Protein AF-A0A2I0KL29-F1 (afdb_monomer_lite)

Sequence (161 aa):
MKEKRYSKDCAEDVVKSLDLPIEKIKKCVGDPGADTENEVLKAEQELQVGRGSRGDVTILPTLVINNVQYRGKLERTAVLKATCAGFKETTEPAVCLSGDLETNECQEKNGGCWGDDKSNVTACKIYLKQCPVMDGIQYQGDGFTYCEGTFFFCQKRLDVA

Structure (mmCIF, N/CA/C/O backbone):
data_AF-A0A2I0KL29-F1
#
_entry.id   AF-A0A2I0KL29-F1
#
loop_
_atom_site.group_PDB
_atom_site.id
_atom_site.type_symbol
_atom_site.label_atom_id
_atom_site.label_alt_id
_atom_site.label_comp_id
_atom_site.label_asym_id
_atom_site.label_entity_id
_atom_site.label_seq_id
_atom_site.pdbx_PDB_ins_code
_atom_site.Cartn_x
_atom_site.Cartn_y
_atom_site.Cartn_z
_atom_site.occupancy
_atom_site.B_iso_or_equiv
_atom_site.auth_seq_id
_atom_site.auth_comp_id
_atom_site.auth_asym_id
_atom_site.auth_atom_id
_atom_site.pdbx_PDB_model_num
ATOM 1 N N . MET A 1 1 ? -3.850 11.541 25.481 1.00 53.50 1 MET A N 1
ATOM 2 C CA . MET A 1 1 ? -5.331 11.584 25.450 1.00 53.50 1 MET A CA 1
ATOM 3 C C . MET A 1 1 ? -5.886 12.522 26.533 1.00 53.50 1 MET A C 1
ATOM 5 O O . MET A 1 1 ? -6.585 12.075 27.430 1.00 53.50 1 MET A O 1
ATOM 9 N N . LYS A 1 2 ? -5.571 13.826 26.498 1.00 60.19 2 LYS A N 1
ATOM 10 C CA . LYS A 1 2 ? -5.929 14.740 27.605 1.00 60.19 2 LYS A CA 1
ATOM 11 C C . LYS A 1 2 ? -7.411 15.139 27.639 1.00 60.19 2 LYS A C 1
ATOM 13 O O . LYS A 1 2 ? -7.916 15.465 28.701 1.00 60.19 2 LYS A O 1
ATOM 18 N N . GLU A 1 3 ? -8.110 15.042 26.511 1.00 76.88 3 GLU A N 1
ATOM 19 C CA . GLU A 1 3 ? -9.500 15.507 26.380 1.00 76.88 3 GLU A CA 1
ATOM 20 C C . GLU A 1 3 ? -10.527 14.378 26.172 1.00 76.88 3 GLU A C 1
ATOM 22 O O . GLU A 1 3 ? -11.670 14.653 25.838 1.00 76.88 3 GLU A O 1
ATOM 27 N N . LYS A 1 4 ? -10.134 13.100 26.314 1.00 72.75 4 LYS A N 1
ATOM 28 C CA . LYS A 1 4 ? -11.010 11.917 26.113 1.00 72.75 4 LYS A CA 1
ATOM 29 C C . LYS A 1 4 ? -11.839 11.906 24.808 1.00 72.75 4 LYS A C 1
ATOM 31 O O . LYS A 1 4 ? -12.829 11.193 24.716 1.00 72.75 4 LYS A O 1
ATOM 36 N N . ARG A 1 5 ? -11.403 12.631 23.772 1.00 76.19 5 ARG A N 1
ATOM 37 C CA . ARG A 1 5 ? -12.105 12.731 22.476 1.00 76.19 5 ARG A CA 1
ATOM 38 C C . ARG A 1 5 ? -12.204 11.411 21.698 1.00 76.19 5 ARG A C 1
ATOM 40 O O . ARG A 1 5 ? -12.990 11.316 20.765 1.00 76.19 5 ARG A O 1
ATOM 47 N N . TYR A 1 6 ? -11.410 10.408 22.065 1.00 82.94 6 TYR A N 1
ATOM 48 C CA . TYR A 1 6 ? -11.426 9.078 21.457 1.00 82.94 6 TYR A CA 1
ATOM 49 C C . TYR A 1 6 ? -12.239 8.130 22.343 1.00 82.94 6 TYR A C 1
ATOM 51 O O . TYR A 1 6 ? -11.681 7.370 23.133 1.00 82.94 6 TYR A O 1
ATOM 59 N N . SER A 1 7 ? -13.564 8.261 22.273 1.00 88.62 7 SER A N 1
ATOM 60 C CA . SER A 1 7 ? -14.530 7.430 22.997 1.00 88.62 7 SER A CA 1
ATOM 61 C C . SER A 1 7 ? -15.180 6.396 22.075 1.00 88.62 7 SER A C 1
ATOM 63 O O . SER A 1 7 ? -15.054 6.468 20.851 1.00 88.62 7 SER A O 1
ATOM 65 N N . LYS A 1 8 ? -15.919 5.451 22.668 1.00 88.31 8 LYS A N 1
ATOM 66 C CA . LYS A 1 8 ? -16.784 4.533 21.918 1.00 88.31 8 LYS A CA 1
ATOM 67 C C . LYS A 1 8 ? -17.780 5.310 21.057 1.00 88.31 8 LYS A C 1
ATOM 69 O O . LYS A 1 8 ? -17.854 5.054 19.865 1.00 88.31 8 LYS A O 1
ATOM 74 N N . ASP A 1 9 ? -18.444 6.311 21.631 1.00 90.19 9 ASP A N 1
ATOM 75 C CA . ASP A 1 9 ? -19.423 7.144 20.922 1.00 90.19 9 ASP A CA 1
ATOM 76 C C . ASP A 1 9 ? -18.806 7.841 19.702 1.00 90.19 9 ASP A C 1
ATOM 78 O O . ASP A 1 9 ? -19.387 7.819 18.624 1.00 90.19 9 ASP A O 1
ATOM 82 N N . CYS A 1 10 ? -17.575 8.351 19.831 1.00 91.50 10 CYS A N 1
ATOM 83 C CA . CYS A 1 10 ? -16.832 8.943 18.716 1.00 91.50 10 CYS A CA 1
ATOM 84 C C . CYS A 1 10 ? -16.625 7.940 17.567 1.00 91.50 10 CYS A C 1
ATOM 86 O O . CYS A 1 10 ? -16.845 8.273 16.403 1.00 91.50 10 CYS A O 1
ATOM 88 N N . ALA A 1 11 ? -16.260 6.692 17.878 1.00 91.50 11 ALA A N 1
ATOM 89 C CA . ALA A 1 11 ? -16.133 5.643 16.867 1.00 91.50 11 ALA A CA 1
ATOM 90 C C . ALA A 1 11 ? -17.491 5.278 16.237 1.00 91.50 11 ALA A C 1
ATOM 92 O O . ALA A 1 11 ? -17.577 5.086 15.024 1.00 91.50 11 ALA A O 1
ATOM 93 N N . GLU A 1 12 ? -18.555 5.208 17.041 1.00 92.12 12 GLU A N 1
ATOM 94 C CA . GLU A 1 12 ? -19.912 4.924 16.565 1.00 92.12 12 GLU A CA 1
ATOM 95 C C . GLU A 1 12 ? -20.442 6.018 15.627 1.00 92.12 12 GLU A C 1
ATOM 97 O O . GLU A 1 12 ? -21.063 5.705 14.611 1.00 92.12 12 GLU A O 1
ATOM 102 N N . ASP A 1 13 ? -20.168 7.286 15.928 1.00 93.12 13 ASP A N 1
ATOM 103 C CA . ASP A 1 13 ? -20.579 8.422 15.103 1.00 93.12 13 ASP A CA 1
ATOM 104 C C . ASP A 1 13 ? -19.840 8.450 13.761 1.00 93.12 13 ASP A C 1
ATOM 106 O O . ASP A 1 13 ? -20.464 8.671 12.722 1.00 93.12 13 ASP A O 1
ATOM 110 N N . VAL A 1 14 ? -18.539 8.132 13.749 1.00 93.94 14 VAL A N 1
ATOM 111 C CA . VAL A 1 14 ? -17.771 7.975 12.501 1.00 93.94 14 VAL A CA 1
ATOM 112 C C . VAL A 1 14 ? -18.366 6.860 11.639 1.00 93.94 14 VAL A C 1
ATOM 114 O O . VAL A 1 14 ? -18.610 7.069 10.453 1.00 93.94 14 VAL A O 1
ATOM 117 N N . VAL A 1 15 ? -18.668 5.699 12.225 1.00 95.12 15 VAL A N 1
ATOM 118 C CA . VAL A 1 15 ? -19.290 4.569 11.512 1.00 95.12 15 VAL A CA 1
ATOM 119 C C . VAL A 1 15 ? -20.637 4.959 10.899 1.00 95.12 15 VAL A C 1
ATOM 121 O O . VAL A 1 15 ? -20.889 4.645 9.735 1.00 95.12 15 VAL A O 1
ATOM 124 N N . LYS A 1 16 ? -21.486 5.669 11.653 1.00 94.44 16 LYS A N 1
ATOM 125 C CA . LYS A 1 16 ? -22.780 6.160 11.157 1.00 94.44 16 LYS A CA 1
ATOM 126 C C . LYS A 1 16 ? -22.614 7.179 10.033 1.00 94.44 16 LYS A C 1
ATOM 128 O O . LYS A 1 16 ? -23.362 7.118 9.070 1.00 94.44 16 LYS A O 1
ATOM 133 N N . SER A 1 17 ? -21.630 8.078 10.126 1.00 96.75 17 SER A N 1
ATOM 134 C CA . SER A 1 17 ? -21.359 9.079 9.080 1.00 96.75 17 SER A CA 1
ATOM 135 C C . SER A 1 17 ? -20.910 8.471 7.746 1.00 96.75 17 SER A C 1
ATOM 137 O O . SER A 1 17 ? -21.018 9.119 6.710 1.00 96.75 17 SER A O 1
ATOM 139 N N . LEU A 1 18 ? -20.414 7.230 7.779 1.00 96.44 18 LEU A N 1
ATOM 140 C CA . LEU A 1 18 ? -20.035 6.440 6.608 1.00 96.44 18 LEU A CA 1
ATOM 141 C C . LEU A 1 18 ? -21.168 5.511 6.129 1.00 96.44 18 LEU A C 1
ATOM 143 O O . LEU A 1 18 ? -20.922 4.656 5.281 1.00 96.44 18 LEU A O 1
ATOM 147 N N . ASP A 1 19 ? -22.374 5.628 6.700 1.00 96.25 19 ASP A N 1
ATOM 148 C CA . ASP A 1 19 ? -23.542 4.778 6.424 1.00 96.25 19 ASP A CA 1
ATOM 149 C C . ASP A 1 19 ? -23.270 3.269 6.600 1.00 96.25 19 ASP A C 1
ATOM 151 O O . ASP A 1 19 ? -23.879 2.407 5.959 1.00 96.25 19 ASP A O 1
ATOM 155 N N . LEU A 1 20 ? -22.343 2.920 7.499 1.00 95.88 20 LEU A N 1
ATOM 156 C CA . LEU A 1 20 ? -21.984 1.533 7.771 1.00 95.88 20 LEU A CA 1
ATOM 157 C C . LEU A 1 20 ? -22.893 0.919 8.854 1.00 95.88 20 LEU A C 1
ATOM 159 O O . LEU A 1 20 ? -23.238 1.573 9.843 1.00 95.88 20 LEU A O 1
ATOM 163 N N . PRO A 1 21 ? -23.266 -0.371 8.728 1.00 95.69 21 PRO A N 1
ATOM 164 C CA . PRO A 1 21 ? -24.177 -1.031 9.658 1.00 95.69 21 PRO A CA 1
ATOM 165 C C . PRO A 1 21 ? -23.499 -1.293 11.008 1.00 95.69 21 PRO A C 1
ATOM 167 O O . PRO A 1 21 ? -22.857 -2.326 11.216 1.00 95.69 21 PRO A O 1
ATOM 170 N N . ILE A 1 22 ? -23.690 -0.367 11.946 1.00 94.62 22 ILE A N 1
ATOM 171 C CA . ILE A 1 22 ? -23.030 -0.367 13.256 1.00 94.62 22 ILE A CA 1
ATOM 172 C C . ILE A 1 22 ? -23.222 -1.664 14.050 1.00 94.62 22 ILE A C 1
ATOM 174 O O . ILE A 1 22 ? -22.278 -2.152 14.666 1.00 94.62 22 ILE A O 1
ATOM 178 N N . GLU A 1 23 ? -24.401 -2.277 13.973 1.00 94.31 23 GLU A N 1
ATOM 179 C CA . GLU A 1 23 ? -24.693 -3.535 14.668 1.00 94.31 23 GLU A CA 1
ATOM 180 C C . GLU A 1 23 ? -23.835 -4.700 14.152 1.00 94.31 23 GLU A C 1
ATOM 182 O O . GLU A 1 23 ? -23.380 -5.539 14.930 1.00 94.31 23 GLU A O 1
ATOM 187 N N . LYS A 1 24 ? -23.530 -4.730 12.845 1.00 94.56 24 LYS A N 1
ATOM 188 C CA . LYS A 1 24 ? -22.625 -5.742 12.275 1.00 94.56 24 LYS A CA 1
ATOM 189 C C . LYS A 1 24 ? -21.187 -5.520 12.734 1.00 94.56 24 LYS A C 1
ATOM 191 O O . LYS A 1 24 ? -20.493 -6.491 13.020 1.00 94.56 24 LYS A O 1
ATOM 196 N N . ILE A 1 25 ? -20.757 -4.262 12.840 1.00 93.00 25 ILE A N 1
ATOM 197 C CA . ILE A 1 25 ? -19.412 -3.915 13.317 1.00 93.00 25 ILE A CA 1
ATOM 198 C C . ILE A 1 25 ? -19.263 -4.259 14.798 1.00 93.00 25 ILE A C 1
ATOM 200 O O . ILE A 1 25 ? -18.295 -4.915 15.162 1.00 93.00 25 ILE A O 1
ATOM 204 N N . LYS A 1 26 ? -20.240 -3.911 15.644 1.00 91.31 26 LYS A N 1
ATOM 205 C CA . LYS A 1 26 ? -20.252 -4.290 17.068 1.00 91.31 26 LYS A CA 1
ATOM 206 C C . LYS A 1 26 ? -20.147 -5.802 17.246 1.00 91.31 26 LYS A C 1
ATOM 208 O O . LYS A 1 26 ? -19.337 -6.267 18.039 1.00 91.31 26 LYS A O 1
ATOM 213 N N . LYS A 1 27 ? -20.910 -6.569 16.461 1.00 91.31 27 LYS A N 1
ATOM 214 C CA . LYS A 1 27 ? -20.832 -8.034 16.467 1.00 91.31 27 LYS A CA 1
ATOM 215 C C . LYS A 1 27 ? -19.454 -8.552 16.031 1.00 91.31 27 LYS A C 1
ATOM 217 O O . LYS A 1 27 ? -18.978 -9.520 16.605 1.00 91.31 27 LYS A O 1
ATOM 222 N N . CYS A 1 28 ? -18.834 -7.923 15.033 1.00 90.06 28 CYS A N 1
ATOM 223 C CA . CYS A 1 28 ? -17.506 -8.284 14.532 1.00 90.06 28 CYS A CA 1
ATOM 224 C C . CYS A 1 28 ? -16.385 -7.981 15.541 1.00 90.06 28 CYS A C 1
ATOM 226 O O . CYS A 1 28 ? -15.472 -8.783 15.711 1.00 90.06 28 CYS A O 1
ATOM 228 N N . VAL A 1 29 ? -16.450 -6.823 16.204 1.00 90.62 29 VAL A N 1
ATOM 229 C CA . VAL A 1 29 ? -15.495 -6.426 17.250 1.00 90.62 29 VAL A CA 1
ATOM 230 C C . VAL A 1 29 ? -15.657 -7.310 18.490 1.00 90.62 29 VAL A C 1
ATOM 232 O O . VAL A 1 29 ? -14.666 -7.673 19.116 1.00 90.62 29 VAL A O 1
ATOM 235 N N . GLY A 1 30 ? -16.892 -7.702 18.814 1.00 90.25 30 GLY A N 1
ATOM 236 C CA . GLY A 1 30 ? -17.195 -8.495 20.000 1.00 90.25 30 GLY A CA 1
ATOM 237 C C . GLY A 1 30 ? -17.079 -7.670 21.281 1.00 90.25 30 GLY A C 1
ATOM 238 O O . GLY A 1 30 ? -17.302 -6.457 21.271 1.00 90.25 30 GLY A O 1
ATOM 239 N N . ASP A 1 31 ? -16.761 -8.335 22.390 1.00 90.69 31 ASP A N 1
ATOM 240 C CA . ASP A 1 31 ? -16.494 -7.686 23.674 1.00 90.69 31 ASP A CA 1
ATOM 241 C C . ASP A 1 31 ? -15.003 -7.311 23.786 1.00 90.6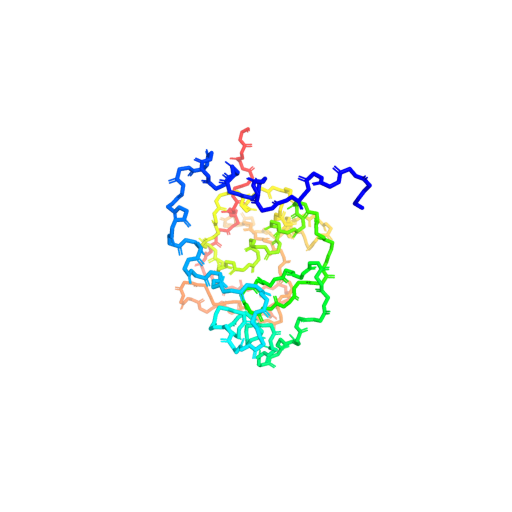9 31 ASP A C 1
ATOM 243 O O . ASP A 1 31 ? -14.166 -8.207 23.899 1.00 90.69 31 ASP A O 1
ATOM 247 N N . PRO A 1 32 ? -14.638 -6.013 23.795 1.00 88.25 32 PRO A N 1
ATOM 248 C CA . PRO A 1 32 ? -13.245 -5.585 23.921 1.00 88.25 32 PRO A CA 1
ATOM 249 C C . PRO A 1 32 ? -12.614 -5.894 25.286 1.00 88.25 32 PRO A C 1
ATOM 251 O O . PRO A 1 32 ? -11.400 -5.770 25.427 1.00 88.25 32 PRO A O 1
ATOM 254 N N . GLY A 1 33 ? -13.425 -6.203 26.305 1.00 90.19 33 GLY A N 1
ATOM 255 C CA . GLY A 1 33 ? -12.959 -6.559 27.645 1.00 90.19 33 GLY A CA 1
ATOM 256 C C . GLY A 1 33 ? -12.807 -8.062 27.873 1.00 90.19 33 GLY A C 1
ATOM 257 O O . GLY A 1 33 ? -12.334 -8.456 28.939 1.00 90.19 33 GLY A O 1
ATOM 258 N N . ALA A 1 3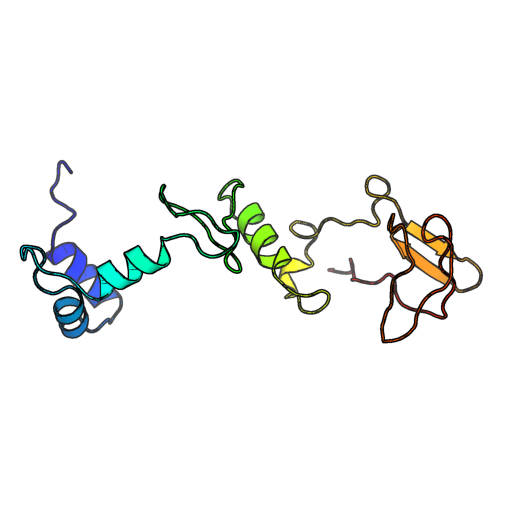4 ? -13.212 -8.896 26.913 1.00 92.06 34 ALA A N 1
ATOM 259 C CA . ALA A 1 34 ? -13.138 -10.343 27.042 1.00 92.06 34 ALA A CA 1
ATOM 260 C C . ALA A 1 34 ? -11.718 -10.859 26.761 1.00 92.06 34 ALA A C 1
ATOM 262 O O . ALA A 1 34 ? -11.108 -10.519 25.749 1.00 92.06 34 ALA A O 1
ATOM 263 N N . ASP A 1 35 ? -11.217 -11.736 27.633 1.00 92.00 35 ASP A N 1
ATOM 264 C CA . ASP A 1 35 ? -9.958 -12.467 27.442 1.00 92.00 35 ASP A CA 1
ATOM 265 C C . ASP A 1 35 ? -10.212 -13.761 26.652 1.00 92.00 35 ASP A C 1
ATOM 267 O O . ASP A 1 35 ? -10.162 -14.876 27.171 1.00 92.00 35 ASP A O 1
ATOM 271 N N . THR A 1 36 ? -10.620 -13.599 25.396 1.00 91.94 36 THR A N 1
ATOM 272 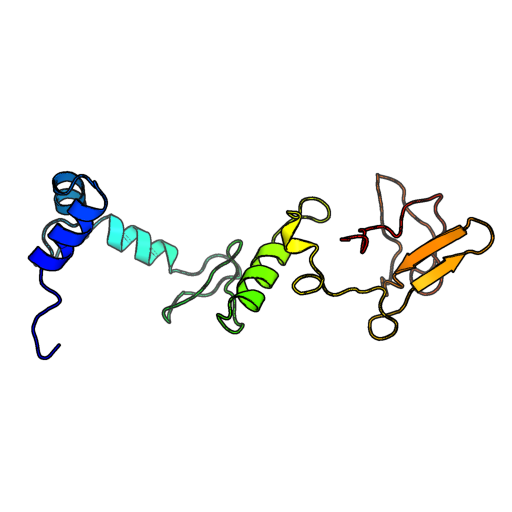C CA . THR A 1 36 ? -10.970 -14.705 24.494 1.00 91.94 36 THR A CA 1
ATOM 273 C C . THR A 1 36 ? -10.417 -14.452 23.099 1.00 91.94 36 THR A C 1
ATOM 275 O O . THR A 1 36 ? -10.279 -13.299 22.691 1.00 91.94 36 THR A O 1
ATOM 278 N N . GLU A 1 37 ? -10.148 -15.512 22.331 1.00 89.94 37 GLU A N 1
ATOM 279 C CA . GLU A 1 37 ? -9.730 -15.359 20.934 1.00 89.94 37 GLU A CA 1
ATOM 280 C C . GLU A 1 37 ? -10.803 -14.628 20.110 1.00 89.94 37 GLU A C 1
ATOM 282 O O . GLU A 1 37 ? -11.970 -15.018 20.087 1.00 89.94 37 GLU A O 1
ATOM 287 N N . ASN A 1 38 ? -10.385 -13.586 19.390 1.00 91.75 38 ASN A N 1
ATOM 288 C CA . ASN A 1 38 ? -11.191 -12.929 18.368 1.00 91.75 38 ASN A CA 1
ATOM 289 C C . ASN A 1 38 ? -10.688 -13.376 16.988 1.00 91.75 38 ASN A C 1
ATOM 291 O O . ASN A 1 38 ? -9.512 -13.196 16.667 1.00 91.75 38 ASN A O 1
ATOM 295 N N . GLU A 1 39 ? -11.577 -13.943 16.169 1.00 91.81 39 GLU A N 1
ATOM 296 C CA . GLU A 1 39 ? -11.231 -14.506 14.855 1.00 91.81 39 GLU A CA 1
ATOM 297 C C . GLU A 1 39 ? -10.571 -13.481 13.919 1.00 91.81 39 GLU A C 1
ATOM 299 O O . GLU A 1 39 ? -9.637 -13.821 13.195 1.00 91.81 39 GLU A O 1
ATOM 304 N N . VAL A 1 40 ? -11.006 -12.216 13.960 1.00 91.94 40 VAL A N 1
ATOM 305 C CA . VAL A 1 40 ? -10.458 -11.144 13.115 1.00 91.94 40 VAL A CA 1
ATOM 306 C C . VAL A 1 40 ? -9.046 -10.777 13.554 1.00 91.94 40 VAL A C 1
ATOM 308 O O . VAL A 1 40 ? -8.152 -10.695 12.714 1.00 91.94 40 VAL A O 1
ATOM 311 N N . LEU A 1 41 ? -8.824 -10.609 14.861 1.00 91.19 41 LEU A N 1
ATOM 312 C CA . LEU A 1 41 ? -7.491 -10.309 15.395 1.00 91.19 41 LEU A CA 1
ATOM 313 C C . LEU A 1 41 ? -6.513 -11.458 15.137 1.00 91.19 41 LEU A C 1
ATOM 315 O O . LEU A 1 41 ? -5.365 -11.218 14.769 1.00 91.19 41 LEU A O 1
ATOM 319 N N . LYS A 1 42 ? -6.972 -12.705 15.278 1.00 92.94 42 LYS A N 1
ATOM 320 C CA . LYS A 1 42 ? -6.169 -13.896 14.987 1.00 92.94 42 LYS A CA 1
ATOM 321 C C . LYS A 1 42 ? -5.780 -13.961 13.511 1.00 92.94 42 LYS A C 1
ATOM 323 O O . LYS A 1 42 ? -4.604 -14.133 13.199 1.00 92.94 42 LYS A O 1
ATOM 328 N N . ALA A 1 43 ? -6.736 -13.736 12.608 1.00 94.00 43 ALA A N 1
ATOM 329 C CA . ALA A 1 43 ? -6.461 -13.670 11.176 1.00 94.00 43 ALA A CA 1
ATOM 330 C C . ALA A 1 43 ? -5.467 -12.546 10.829 1.00 94.00 43 ALA A C 1
ATOM 332 O O . ALA A 1 43 ? -4.574 -12.744 10.006 1.00 94.00 43 ALA A O 1
ATOM 333 N N . GLU A 1 44 ? -5.571 -11.377 11.469 1.00 92.00 44 GLU A N 1
ATOM 334 C CA . GLU A 1 44 ? -4.620 -10.278 11.272 1.00 92.00 44 GLU A CA 1
ATOM 335 C C . GLU A 1 44 ? -3.204 -10.653 11.735 1.00 92.00 44 GLU A C 1
ATOM 337 O O . GLU A 1 44 ? -2.241 -10.449 10.994 1.00 92.00 44 GLU A O 1
ATOM 342 N N . GLN A 1 45 ? -3.069 -11.258 12.918 1.00 92.31 45 GLN A N 1
ATOM 343 C CA . GLN A 1 45 ? -1.783 -11.739 13.432 1.00 92.31 45 GLN A CA 1
ATOM 344 C C . GLN A 1 45 ? -1.153 -12.776 12.493 1.00 92.31 45 GLN A C 1
ATOM 346 O O . GLN A 1 45 ? 0.025 -12.667 12.154 1.00 92.31 45 GLN A O 1
ATOM 351 N N . GLU A 1 46 ? -1.933 -13.736 11.995 1.00 93.44 46 GLU A N 1
ATOM 352 C CA . GLU A 1 46 ? -1.463 -14.742 11.035 1.00 93.44 46 GLU A CA 1
ATOM 353 C C . GLU A 1 46 ? -1.011 -14.139 9.694 1.00 93.44 46 GLU A C 1
ATOM 355 O O . GLU A 1 46 ? -0.110 -14.673 9.039 1.00 93.44 46 GLU A O 1
ATOM 360 N N . LEU A 1 47 ? -1.618 -13.027 9.266 1.00 91.50 47 LEU A N 1
ATOM 361 C CA . LEU A 1 47 ? -1.212 -12.290 8.065 1.00 91.50 47 LEU A CA 1
ATOM 362 C C . LEU A 1 47 ? 0.059 -11.456 8.282 1.00 91.50 47 LEU A C 1
ATOM 364 O O . LEU A 1 47 ? 0.781 -11.181 7.313 1.00 91.50 47 LEU A O 1
ATOM 368 N N . GLN A 1 48 ? 0.356 -11.073 9.525 1.00 92.56 48 GLN A N 1
ATOM 369 C CA . GLN A 1 48 ? 1.595 -10.387 9.897 1.00 92.56 48 GLN A CA 1
ATOM 370 C C . GLN A 1 48 ? 2.799 -11.340 9.958 1.00 92.56 48 GLN A C 1
ATOM 372 O O . GLN A 1 48 ? 3.923 -10.895 9.727 1.00 92.56 48 GLN A O 1
ATOM 377 N N . VAL A 1 49 ? 2.586 -12.645 10.163 1.00 92.50 49 VAL A N 1
ATOM 378 C CA . VAL A 1 49 ? 3.653 -13.659 10.104 1.00 92.50 49 VAL A CA 1
ATOM 379 C C . VAL A 1 49 ? 4.186 -13.810 8.675 1.00 92.50 49 VAL A C 1
ATOM 381 O O . VAL A 1 49 ? 3.441 -14.028 7.715 1.00 92.50 49 VAL A O 1
ATOM 384 N N . GLY A 1 50 ? 5.499 -13.695 8.519 1.00 87.94 50 GLY A N 1
ATOM 385 C CA . GLY A 1 50 ? 6.242 -13.827 7.276 1.00 87.94 50 GLY A CA 1
ATOM 386 C C . GLY A 1 50 ? 5.994 -15.165 6.579 1.00 87.94 50 GLY A C 1
ATOM 387 O O . GLY A 1 50 ? 5.808 -16.205 7.206 1.00 87.94 50 GLY A O 1
ATOM 388 N N . ARG A 1 51 ? 5.965 -15.145 5.244 1.00 86.06 51 ARG A N 1
ATOM 389 C CA . ARG A 1 51 ? 5.771 -16.340 4.408 1.00 86.06 51 ARG A CA 1
ATOM 390 C C . ARG A 1 51 ? 6.777 -16.316 3.263 1.00 86.06 51 ARG A C 1
ATOM 392 O O . ARG A 1 51 ? 6.872 -15.315 2.549 1.00 86.06 51 ARG A O 1
ATOM 399 N N . GLY A 1 52 ? 7.497 -17.419 3.061 1.00 86.44 52 GLY A N 1
ATOM 400 C CA . GLY A 1 52 ? 8.522 -17.529 2.020 1.00 86.44 52 GLY A CA 1
ATOM 401 C C . GLY A 1 52 ? 9.709 -16.599 2.284 1.00 86.44 52 GLY A C 1
ATOM 402 O O . GLY A 1 52 ? 10.332 -16.674 3.336 1.00 86.44 52 GLY A O 1
ATOM 403 N N . SER A 1 53 ? 10.021 -15.717 1.333 1.00 84.56 53 SER A N 1
ATOM 404 C CA . SER A 1 53 ? 11.097 -14.720 1.457 1.00 84.56 53 SER A CA 1
ATOM 405 C C . SER A 1 53 ? 10.698 -13.464 2.246 1.00 84.56 53 SER A C 1
ATOM 407 O O . SER A 1 53 ? 11.550 -12.619 2.527 1.00 84.56 53 SER A O 1
ATOM 409 N N . ARG A 1 54 ? 9.415 -13.317 2.603 1.00 90.50 54 ARG A N 1
ATOM 410 C CA . ARG A 1 54 ? 8.903 -12.190 3.390 1.00 90.50 54 ARG A CA 1
ATOM 411 C C . ARG A 1 54 ? 9.130 -12.438 4.879 1.00 90.50 54 ARG A C 1
ATOM 413 O O . ARG A 1 54 ? 8.662 -13.450 5.391 1.00 90.50 54 ARG A O 1
ATOM 420 N N . GLY A 1 55 ? 9.771 -11.491 5.562 1.00 89.56 55 GLY A N 1
ATOM 421 C CA . GLY A 1 55 ? 9.876 -11.492 7.024 1.00 89.56 55 GLY A CA 1
ATOM 422 C C . GLY A 1 55 ? 8.572 -11.098 7.723 1.00 89.56 55 GLY A C 1
ATOM 423 O O . GLY A 1 55 ? 7.618 -10.654 7.081 1.00 89.56 55 GLY A O 1
ATOM 424 N N . ASP A 1 56 ? 8.552 -11.252 9.042 1.00 92.25 56 ASP A N 1
ATOM 425 C CA . ASP A 1 56 ? 7.418 -10.867 9.883 1.00 92.25 56 ASP A CA 1
ATOM 426 C C . ASP A 1 56 ? 7.212 -9.346 9.895 1.00 92.25 56 ASP A C 1
ATOM 428 O O . ASP A 1 56 ? 8.164 -8.556 9.859 1.00 92.25 56 ASP A O 1
ATOM 432 N N . VAL A 1 57 ? 5.953 -8.924 9.996 1.00 92.81 57 VAL A N 1
ATOM 433 C CA . VAL A 1 57 ? 5.594 -7.530 10.251 1.00 92.81 57 VAL A CA 1
ATOM 434 C C . VAL A 1 57 ? 5.718 -7.269 11.748 1.00 92.81 57 VAL A C 1
ATOM 436 O O . VAL A 1 57 ? 4.850 -7.633 12.529 1.00 92.81 57 VAL A O 1
ATOM 439 N N . THR A 1 58 ? 6.813 -6.628 12.150 1.00 90.00 58 THR A N 1
ATOM 440 C CA . THR A 1 58 ? 7.096 -6.316 13.563 1.00 90.00 58 THR A CA 1
ATOM 441 C C . THR A 1 58 ? 6.929 -4.838 13.907 1.00 90.00 58 THR A C 1
ATOM 443 O O . THR A 1 58 ? 6.854 -4.481 15.080 1.00 90.00 58 THR A O 1
ATOM 446 N N . ILE A 1 59 ? 6.873 -3.963 12.897 1.00 88.19 59 ILE A N 1
ATOM 447 C CA . ILE A 1 59 ? 6.778 -2.508 13.061 1.00 88.19 59 ILE A CA 1
ATOM 448 C C . ILE A 1 59 ? 5.664 -1.979 12.162 1.00 88.19 59 ILE A C 1
ATOM 450 O O . ILE A 1 59 ? 5.607 -2.299 10.974 1.00 88.19 59 ILE A O 1
ATOM 454 N N . LEU A 1 60 ? 4.791 -1.139 12.715 1.00 91.19 60 LEU A N 1
ATOM 455 C CA . LEU A 1 60 ? 3.731 -0.463 11.971 1.00 91.19 60 LEU A CA 1
ATOM 456 C C . LEU A 1 60 ? 4.052 1.036 11.821 1.00 91.19 60 LEU A C 1
ATOM 458 O O . LEU A 1 60 ? 4.560 1.637 12.769 1.00 91.19 60 LEU A O 1
ATOM 462 N N . PRO A 1 61 ? 3.741 1.659 10.668 1.00 92.06 61 PRO A N 1
ATOM 463 C CA . PRO A 1 61 ? 3.149 1.055 9.471 1.00 92.06 61 PRO A CA 1
ATOM 464 C C . PRO A 1 61 ? 4.184 0.287 8.626 1.00 92.06 61 PRO A C 1
ATOM 466 O O . PRO A 1 61 ? 5.276 0.786 8.367 1.00 92.06 61 PRO A O 1
ATOM 469 N N . THR A 1 62 ? 3.816 -0.902 8.140 1.00 91.88 62 THR A N 1
ATOM 470 C CA . THR A 1 62 ? 4.583 -1.652 7.129 1.00 91.88 62 THR A CA 1
ATOM 471 C C . THR A 1 62 ? 3.755 -1.773 5.855 1.00 91.88 62 THR A C 1
ATOM 473 O O . THR A 1 62 ? 2.597 -2.181 5.904 1.00 91.88 62 THR A O 1
ATOM 476 N N . LEU A 1 63 ? 4.359 -1.454 4.708 1.00 92.88 63 LEU A N 1
ATOM 477 C CA . LEU A 1 63 ? 3.755 -1.652 3.392 1.00 92.88 63 LEU A CA 1
ATOM 478 C C . LEU A 1 63 ? 4.241 -2.973 2.784 1.00 92.88 63 LEU A C 1
ATOM 480 O O . LEU A 1 63 ? 5.442 -3.241 2.733 1.00 92.88 63 LEU A O 1
ATOM 484 N N . VAL A 1 64 ? 3.304 -3.780 2.293 1.00 92.12 64 VAL A N 1
ATOM 485 C CA . VAL A 1 64 ? 3.582 -5.041 1.598 1.00 92.12 64 VAL A CA 1
ATOM 486 C C . VAL A 1 64 ? 2.952 -4.979 0.211 1.00 92.12 64 VAL A C 1
ATOM 488 O O . VAL A 1 64 ? 1.758 -4.719 0.092 1.00 92.12 64 VAL A O 1
ATOM 491 N N . ILE A 1 65 ? 3.747 -5.227 -0.829 1.00 92.00 65 ILE A N 1
ATOM 492 C CA . ILE A 1 65 ? 3.314 -5.251 -2.234 1.00 92.00 65 ILE A CA 1
ATOM 493 C C . ILE A 1 65 ? 3.664 -6.630 -2.789 1.00 92.00 65 ILE A C 1
ATOM 495 O O . ILE A 1 65 ? 4.810 -7.054 -2.675 1.00 92.00 65 ILE A O 1
ATOM 499 N N . ASN A 1 66 ? 2.691 -7.352 -3.355 1.00 89.75 66 ASN A N 1
ATOM 500 C CA . ASN A 1 66 ? 2.890 -8.698 -3.920 1.00 89.75 66 ASN A CA 1
ATOM 501 C C . ASN A 1 66 ? 3.634 -9.667 -2.973 1.00 89.75 66 ASN A C 1
ATOM 503 O O . ASN A 1 66 ? 4.537 -10.391 -3.381 1.00 89.75 66 ASN A O 1
ATOM 507 N N . ASN A 1 67 ? 3.263 -9.665 -1.686 1.00 88.19 67 ASN A N 1
ATOM 508 C CA . ASN A 1 67 ? 3.904 -10.450 -0.621 1.00 88.19 67 ASN A CA 1
ATOM 509 C C . ASN A 1 67 ? 5.394 -10.117 -0.376 1.00 88.19 67 ASN A C 1
ATOM 511 O O . ASN A 1 67 ? 6.095 -10.878 0.281 1.00 88.19 67 ASN A O 1
ATOM 515 N N . VAL A 1 68 ? 5.882 -8.965 -0.839 1.00 88.38 68 VAL A N 1
ATOM 516 C CA . VAL A 1 68 ? 7.223 -8.448 -0.541 1.00 88.38 68 VAL A CA 1
ATOM 517 C C . VAL A 1 68 ? 7.103 -7.218 0.349 1.00 88.38 68 VAL A C 1
ATOM 519 O O . VAL A 1 68 ? 6.293 -6.324 0.108 1.00 88.38 68 VAL A O 1
ATOM 522 N N . GLN A 1 69 ? 7.909 -7.175 1.407 1.00 90.00 69 GLN A N 1
ATOM 523 C CA . GLN A 1 69 ? 7.945 -6.033 2.314 1.00 90.00 69 GLN A CA 1
ATOM 524 C C . GLN A 1 69 ? 8.696 -4.866 1.665 1.00 90.00 69 GLN A C 1
ATOM 526 O O . GLN A 1 69 ? 9.870 -4.991 1.309 1.00 90.00 69 GLN A O 1
ATOM 531 N N . TYR A 1 70 ? 8.036 -3.716 1.547 1.00 91.81 70 TYR A N 1
ATOM 532 C CA . TYR A 1 70 ? 8.653 -2.493 1.051 1.00 91.81 70 TYR A CA 1
ATOM 533 C C . TYR A 1 70 ? 9.516 -1.850 2.146 1.00 91.81 70 TYR A C 1
ATOM 535 O O . TYR A 1 70 ? 9.061 -1.651 3.271 1.00 91.81 70 TYR A O 1
ATOM 543 N N . ARG A 1 71 ? 10.772 -1.524 1.816 1.00 87.44 71 ARG A N 1
ATOM 544 C CA . ARG A 1 71 ? 11.767 -0.954 2.751 1.00 87.44 71 ARG A CA 1
ATOM 545 C C . ARG A 1 71 ? 12.175 0.489 2.432 1.00 87.44 71 ARG A C 1
ATOM 547 O O . ARG A 1 71 ? 13.134 0.995 3.008 1.00 87.44 71 ARG A O 1
ATOM 554 N N . GLY A 1 72 ? 11.488 1.143 1.499 1.00 88.88 72 GLY A N 1
ATOM 555 C CA . GLY A 1 72 ? 11.753 2.537 1.145 1.00 88.88 72 GLY A CA 1
ATOM 556 C C . GLY A 1 72 ? 10.951 3.531 1.987 1.00 88.88 72 GLY A C 1
ATOM 557 O O . GLY A 1 72 ? 10.184 3.165 2.878 1.00 88.88 72 GLY A O 1
ATOM 558 N N . LYS A 1 73 ? 11.093 4.820 1.667 1.00 91.31 73 LYS A N 1
ATOM 559 C CA . LYS A 1 73 ? 10.271 5.875 2.273 1.00 91.31 73 LYS A CA 1
ATOM 560 C C . LYS A 1 73 ? 8.810 5.724 1.850 1.00 91.31 73 LYS A C 1
ATOM 562 O O . LYS A 1 73 ? 8.532 5.486 0.673 1.00 91.31 73 LYS A O 1
ATOM 567 N N . LEU A 1 74 ? 7.886 5.927 2.788 1.00 93.44 74 LEU A N 1
ATOM 568 C CA . LEU A 1 74 ? 6.437 5.935 2.545 1.00 93.44 74 LEU A CA 1
ATOM 569 C C . LEU A 1 74 ? 5.962 7.288 1.974 1.00 93.44 74 LEU A C 1
ATOM 571 O O . LEU A 1 74 ? 4.995 7.878 2.444 1.00 93.44 74 LEU A O 1
ATOM 575 N N . GLU A 1 75 ? 6.679 7.801 0.973 1.00 94.12 75 GLU A N 1
ATOM 576 C CA . GLU A 1 75 ? 6.300 9.000 0.218 1.00 94.12 75 GLU A CA 1
ATOM 577 C C . GLU A 1 75 ? 5.394 8.612 -0.958 1.00 94.12 75 GLU A C 1
ATOM 579 O O . GLU A 1 75 ? 5.570 7.549 -1.556 1.00 94.12 75 GLU A O 1
ATOM 584 N N . ARG A 1 76 ? 4.447 9.485 -1.328 1.00 92.12 76 ARG A N 1
ATOM 585 C CA . ARG A 1 76 ? 3.432 9.209 -2.363 1.00 92.12 76 ARG A CA 1
ATOM 586 C C . ARG A 1 76 ? 4.039 8.668 -3.663 1.00 92.12 76 ARG A C 1
ATOM 588 O O . ARG A 1 76 ? 3.598 7.630 -4.146 1.00 92.12 76 ARG A O 1
ATOM 595 N N . THR A 1 77 ? 5.047 9.347 -4.209 1.00 91.44 77 THR A N 1
ATOM 596 C CA . THR A 1 77 ? 5.699 8.946 -5.468 1.00 91.44 77 THR A CA 1
ATOM 597 C C . THR A 1 77 ? 6.453 7.628 -5.320 1.00 91.44 77 THR A C 1
ATOM 599 O O . THR A 1 77 ? 6.368 6.773 -6.193 1.00 91.44 77 THR A O 1
ATOM 602 N N . ALA A 1 78 ? 7.138 7.417 -4.193 1.00 91.81 78 ALA A N 1
ATOM 603 C CA . ALA A 1 7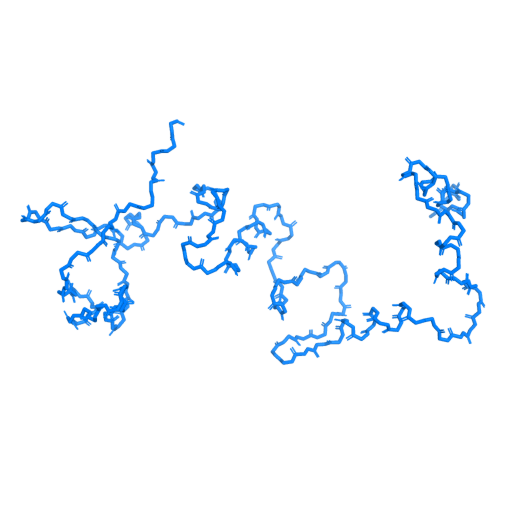8 ? 7.922 6.208 -3.952 1.00 91.81 78 ALA A CA 1
ATOM 604 C C . ALA A 1 78 ? 7.031 4.960 -3.805 1.00 91.81 78 ALA A C 1
ATOM 606 O O . ALA A 1 78 ? 7.312 3.919 -4.397 1.00 91.81 78 ALA A O 1
ATOM 607 N N . VAL A 1 79 ? 5.912 5.086 -3.085 1.00 93.81 79 VAL A N 1
ATOM 608 C CA . VAL A 1 79 ? 4.900 4.027 -2.952 1.00 93.81 79 VAL A CA 1
ATOM 609 C C . VAL A 1 79 ? 4.245 3.718 -4.297 1.00 93.81 79 VAL A C 1
ATOM 611 O O . VAL A 1 79 ? 4.073 2.549 -4.646 1.00 93.81 79 VAL A O 1
ATOM 614 N N . LEU A 1 80 ? 3.906 4.749 -5.076 1.00 93.38 80 LEU A N 1
ATOM 615 C CA . LEU A 1 80 ? 3.295 4.560 -6.387 1.00 93.38 80 LEU A CA 1
ATOM 616 C C . LEU A 1 80 ? 4.271 3.899 -7.369 1.00 93.38 80 LEU A C 1
ATOM 618 O O . LEU A 1 80 ? 3.885 2.952 -8.045 1.00 93.38 80 LEU A O 1
ATOM 622 N N . LYS A 1 81 ? 5.549 4.298 -7.363 1.00 91.12 81 LYS A N 1
ATOM 623 C CA . LYS A 1 81 ? 6.608 3.654 -8.153 1.00 91.12 81 LYS A CA 1
ATOM 624 C C . LYS A 1 81 ? 6.787 2.184 -7.773 1.00 91.12 81 LYS A C 1
ATOM 626 O O . LYS A 1 81 ? 6.823 1.325 -8.647 1.00 91.12 81 LYS A O 1
ATOM 631 N N . ALA A 1 82 ? 6.818 1.873 -6.476 1.00 92.06 82 ALA A N 1
ATOM 632 C CA . ALA A 1 82 ? 6.890 0.491 -6.000 1.00 92.06 82 ALA A CA 1
ATOM 633 C C . ALA A 1 82 ? 5.661 -0.343 -6.407 1.00 92.06 82 ALA A C 1
ATOM 635 O O . ALA A 1 82 ? 5.783 -1.534 -6.674 1.00 92.06 82 ALA A O 1
ATOM 636 N N . THR A 1 83 ? 4.483 0.283 -6.477 1.00 93.19 83 THR A N 1
ATOM 637 C CA . THR A 1 83 ? 3.249 -0.371 -6.936 1.00 93.19 83 THR A CA 1
ATOM 638 C C . THR A 1 83 ? 3.290 -0.628 -8.444 1.00 93.19 83 THR A C 1
ATOM 640 O O . THR A 1 83 ? 2.962 -1.728 -8.880 1.00 93.19 83 THR A O 1
ATOM 643 N N . CYS A 1 84 ? 3.742 0.351 -9.233 1.00 91.38 84 CYS A N 1
ATOM 644 C CA . CYS A 1 84 ? 3.911 0.228 -10.683 1.00 91.38 84 CYS A CA 1
ATOM 645 C C . CYS A 1 84 ? 4.912 -0.873 -11.061 1.00 91.38 84 CYS A C 1
ATOM 647 O O . CYS A 1 84 ? 4.622 -1.679 -11.938 1.00 91.38 84 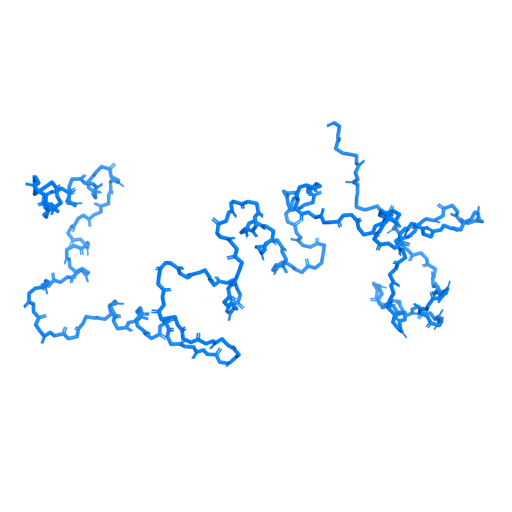CYS A O 1
ATOM 649 N N . ALA A 1 85 ? 6.008 -1.008 -10.308 1.00 88.94 85 ALA A N 1
ATOM 650 C CA . ALA A 1 85 ? 6.980 -2.092 -10.481 1.00 88.94 85 ALA A CA 1
ATOM 651 C C . ALA A 1 85 ? 6.404 -3.504 -10.230 1.00 88.94 85 ALA A C 1
ATOM 653 O O . ALA A 1 85 ? 7.054 -4.502 -10.532 1.00 88.94 85 ALA A O 1
ATOM 654 N N . GLY A 1 86 ? 5.204 -3.610 -9.648 1.00 88.81 86 GLY A N 1
ATOM 655 C CA . GLY A 1 86 ? 4.507 -4.877 -9.439 1.00 88.81 86 GLY A CA 1
ATOM 656 C C . GLY A 1 86 ? 3.706 -5.371 -10.648 1.00 88.81 86 GLY A C 1
ATOM 657 O O . GLY A 1 86 ? 3.227 -6.507 -10.613 1.00 88.81 86 GLY A O 1
ATOM 658 N N . PHE A 1 87 ? 3.530 -4.548 -11.686 1.00 88.12 87 PHE A N 1
ATOM 659 C CA . PHE A 1 87 ? 2.849 -4.944 -12.918 1.00 88.12 87 PHE A CA 1
ATOM 660 C C . PHE A 1 87 ? 3.797 -5.710 -13.840 1.00 88.12 87 PHE A C 1
ATOM 662 O O . PHE A 1 87 ? 5.007 -5.500 -13.836 1.00 88.12 87 PHE A O 1
ATOM 669 N N . LYS A 1 88 ? 3.240 -6.615 -14.650 1.00 81.44 88 LYS A N 1
ATOM 670 C CA . LYS A 1 88 ? 4.012 -7.232 -15.733 1.00 81.44 88 LYS A CA 1
ATOM 671 C C . LYS A 1 88 ? 4.275 -6.182 -16.803 1.00 81.44 88 LYS A C 1
ATOM 673 O O . LYS A 1 88 ? 3.419 -5.321 -17.031 1.00 81.44 88 LYS A O 1
ATOM 678 N N . GLU A 1 89 ? 5.399 -6.311 -17.495 1.00 74.38 89 GLU A N 1
ATOM 679 C CA . GLU A 1 89 ? 5.719 -5.448 -18.629 1.00 74.38 89 GLU A CA 1
ATOM 680 C C . GLU A 1 89 ? 4.530 -5.357 -19.589 1.00 74.38 89 GLU A C 1
ATOM 682 O O . GLU A 1 89 ? 3.889 -6.364 -19.895 1.00 74.38 89 GLU A O 1
ATOM 687 N N . THR A 1 90 ? 4.228 -4.141 -20.043 1.00 75.00 90 THR A N 1
ATOM 688 C CA . THR A 1 90 ? 3.119 -3.795 -20.963 1.00 75.00 90 THR A CA 1
ATOM 689 C C . THR A 1 90 ? 1.706 -3.870 -20.377 1.00 75.00 90 THR A C 1
ATOM 691 O O . THR A 1 90 ? 0.753 -3.470 -21.043 1.00 75.00 90 THR A O 1
ATOM 694 N N . THR A 1 91 ? 1.552 -4.318 -19.129 1.00 83.19 91 THR A N 1
ATOM 695 C CA . THR A 1 91 ? 0.256 -4.351 -18.424 1.00 83.19 91 THR A CA 1
ATOM 696 C C . THR A 1 91 ? 0.080 -3.188 -17.448 1.00 83.19 91 THR A C 1
ATOM 698 O O . THR A 1 91 ? -0.893 -3.148 -16.693 1.00 83.19 91 THR A O 1
ATOM 701 N N . GLU A 1 92 ? 1.027 -2.250 -17.438 1.00 86.31 92 GLU A N 1
ATOM 702 C CA . GLU A 1 92 ? 1.039 -1.138 -16.503 1.00 86.31 92 GLU A CA 1
ATOM 703 C C . GLU A 1 92 ? -0.058 -0.116 -16.858 1.00 86.31 92 GLU A C 1
ATOM 705 O O . GLU A 1 92 ? -0.241 0.235 -18.029 1.00 86.31 92 GLU A O 1
ATOM 710 N N . PRO A 1 93 ? -0.786 0.421 -15.866 1.00 90.56 93 PRO A N 1
ATOM 711 C CA . PRO A 1 93 ? -1.709 1.525 -16.090 1.00 90.56 93 PRO A CA 1
ATOM 712 C C . PRO A 1 93 ? -0.998 2.762 -16.652 1.00 90.56 93 PRO A C 1
ATOM 714 O O . PRO A 1 93 ? 0.148 3.041 -16.306 1.00 90.56 93 PRO A O 1
ATOM 717 N N . ALA A 1 94 ? -1.715 3.584 -17.425 1.00 87.69 94 ALA A N 1
ATOM 718 C CA . ALA A 1 94 ? -1.155 4.795 -18.036 1.00 87.69 94 ALA A CA 1
ATOM 719 C C . ALA A 1 94 ? -0.502 5.759 -17.027 1.00 87.69 94 ALA A C 1
ATOM 721 O O . ALA A 1 94 ? 0.465 6.431 -17.370 1.00 87.69 94 ALA A O 1
ATOM 722 N N . VAL A 1 95 ? -0.987 5.802 -15.776 1.00 89.38 95 VAL A N 1
ATOM 723 C CA . VAL A 1 95 ? -0.374 6.624 -14.718 1.00 89.38 95 VAL A CA 1
ATOM 724 C C . VAL A 1 95 ? 1.069 6.211 -14.440 1.00 89.38 95 VAL A C 1
ATOM 726 O O . VAL A 1 95 ? 1.898 7.089 -14.225 1.00 89.38 95 VAL A O 1
ATOM 729 N N . CYS A 1 96 ? 1.381 4.912 -14.497 1.00 86.38 96 CYS A N 1
ATOM 730 C CA . CYS A 1 96 ? 2.728 4.406 -14.262 1.00 86.38 96 CYS A CA 1
ATOM 731 C C . CYS A 1 96 ? 3.696 4.936 -15.312 1.00 86.38 96 CYS A C 1
ATOM 733 O O . CYS A 1 96 ? 4.766 5.375 -14.944 1.00 86.38 96 CYS A O 1
ATOM 735 N N . LEU A 1 97 ? 3.271 5.056 -16.571 1.00 83.00 97 LEU A N 1
ATOM 736 C CA . LEU A 1 97 ? 4.099 5.505 -17.697 1.00 83.00 97 LEU A CA 1
ATOM 737 C C . LEU A 1 97 ? 4.465 7.004 -17.674 1.00 83.00 97 LEU A C 1
ATOM 739 O O . LEU A 1 97 ? 5.011 7.521 -18.646 1.00 83.00 97 LEU A O 1
ATOM 743 N N . SER A 1 98 ? 4.145 7.721 -16.596 1.00 83.88 98 SER A N 1
ATOM 744 C CA . SER A 1 98 ? 4.568 9.110 -16.417 1.00 83.88 98 SER A CA 1
ATOM 745 C C . SER A 1 98 ? 6.052 9.185 -16.046 1.00 83.88 98 SER A C 1
ATOM 747 O O . SER A 1 98 ? 6.567 8.336 -15.319 1.00 83.88 98 SER A O 1
ATOM 749 N N . GLY A 1 99 ? 6.743 10.234 -16.505 1.00 77.81 99 GLY A N 1
ATOM 750 C CA . GLY A 1 99 ? 8.182 10.413 -16.252 1.00 77.81 99 GLY A CA 1
ATOM 751 C C . GLY A 1 99 ? 8.558 10.597 -14.775 1.00 77.81 99 GLY A C 1
ATOM 752 O O . GLY A 1 99 ? 9.717 10.420 -14.413 1.00 77.81 99 GLY A O 1
ATOM 753 N N . ASP A 1 100 ? 7.589 10.912 -13.913 1.00 79.25 100 ASP A N 1
ATOM 754 C CA . ASP A 1 100 ? 7.796 10.994 -12.462 1.00 79.25 100 ASP A CA 1
ATOM 755 C C . ASP A 1 100 ? 7.879 9.607 -11.795 1.00 79.25 100 ASP A C 1
ATOM 757 O O . ASP A 1 100 ? 8.379 9.481 -10.673 1.00 79.25 100 ASP A O 1
ATOM 761 N N . LEU A 1 101 ? 7.368 8.563 -12.456 1.00 83.38 101 LEU A N 1
ATOM 762 C CA . LEU A 1 101 ? 7.287 7.202 -11.925 1.00 83.38 101 LEU A CA 1
ATOM 763 C C . LEU A 1 101 ? 8.226 6.256 -12.666 1.00 83.38 101 LEU A C 1
ATOM 765 O O . LEU A 1 101 ? 9.049 5.602 -12.016 1.00 83.38 101 LEU A O 1
ATOM 769 N N . GLU A 1 102 ? 8.167 6.233 -13.995 1.00 75.44 102 GLU A N 1
ATOM 770 C CA . GLU A 1 102 ? 9.087 5.443 -14.807 1.00 75.44 102 GLU A CA 1
ATOM 771 C C . GLU A 1 102 ? 10.403 6.173 -15.032 1.00 75.44 102 GLU A C 1
ATOM 773 O O . GLU A 1 102 ? 10.456 7.350 -15.393 1.00 75.44 102 GLU A O 1
ATOM 778 N N . THR A 1 103 ? 11.496 5.444 -14.829 1.00 71.12 103 THR A N 1
ATOM 779 C CA . THR A 1 103 ? 12.814 5.932 -15.214 1.00 71.12 103 THR A CA 1
ATOM 780 C C . THR A 1 103 ? 12.964 5.737 -16.721 1.00 71.12 103 THR A C 1
ATOM 782 O O . THR A 1 103 ? 12.805 4.633 -17.232 1.00 71.12 103 THR A O 1
ATOM 785 N N . ASN A 1 104 ? 13.285 6.801 -17.456 1.00 69.69 104 ASN A N 1
ATOM 786 C CA . ASN A 1 104 ? 13.595 6.669 -18.875 1.00 69.69 104 ASN A CA 1
ATOM 787 C C . ASN A 1 104 ? 14.992 6.045 -19.053 1.00 69.69 104 ASN A C 1
ATOM 789 O O . ASN A 1 104 ? 16.010 6.739 -18.977 1.00 69.69 104 ASN A O 1
ATOM 793 N N . GLU A 1 105 ? 15.040 4.739 -19.306 1.00 66.88 105 GLU A N 1
ATOM 794 C CA . GLU A 1 105 ? 16.290 3.984 -19.497 1.00 66.88 105 GLU A CA 1
ATOM 795 C C . GLU A 1 105 ? 17.021 4.339 -20.808 1.00 66.88 105 GLU A C 1
ATOM 797 O O . GLU A 1 105 ? 18.216 4.106 -20.964 1.00 66.88 105 GLU A O 1
ATOM 802 N N . CYS A 1 106 ? 16.330 4.989 -21.746 1.00 66.88 106 CYS A N 1
ATOM 803 C CA . CYS A 1 106 ? 16.904 5.509 -22.986 1.00 66.88 106 CYS A CA 1
ATOM 804 C C . CYS A 1 106 ? 17.648 6.847 -22.797 1.00 66.88 106 CYS A C 1
ATOM 806 O O . CYS A 1 106 ? 18.272 7.340 -23.742 1.00 66.88 106 CYS A O 1
ATOM 808 N N . GLN A 1 107 ? 17.583 7.466 -21.611 1.00 66.50 107 GLN A N 1
ATOM 809 C CA . GLN A 1 107 ? 18.310 8.704 -21.328 1.00 66.50 107 GLN A CA 1
ATOM 810 C C . GLN A 1 107 ? 19.825 8.452 -21.402 1.00 66.50 107 GLN A C 1
ATOM 812 O O . GLN A 1 107 ? 20.301 7.403 -20.974 1.00 66.50 107 GLN A O 1
ATOM 817 N N . GLU A 1 108 ? 20.610 9.414 -21.902 1.00 63.66 108 GLU A N 1
ATOM 818 C CA . GLU A 1 108 ? 22.067 9.248 -22.095 1.00 63.66 108 GLU A CA 1
ATOM 819 C C . GLU A 1 108 ? 22.809 8.776 -20.833 1.00 63.66 108 GLU A C 1
ATOM 821 O O . GLU A 1 108 ? 23.785 8.036 -20.922 1.00 63.66 108 GLU A O 1
ATOM 826 N N . LYS A 1 109 ? 22.320 9.159 -19.647 1.00 63.06 109 LYS A N 1
ATOM 827 C CA . LYS A 1 109 ? 22.895 8.768 -18.350 1.00 63.06 109 LYS A CA 1
ATOM 828 C C . LYS A 1 109 ? 22.474 7.376 -17.857 1.00 63.06 109 LYS A C 1
ATOM 830 O O . LYS A 1 109 ? 23.102 6.877 -16.930 1.00 63.06 109 LYS A O 1
ATOM 835 N N . ASN A 1 110 ? 21.470 6.758 -18.480 1.00 55.16 110 ASN A N 1
ATOM 836 C CA . ASN A 1 110 ? 20.916 5.446 -18.115 1.00 55.16 110 ASN A CA 1
ATOM 837 C C . ASN A 1 110 ? 21.242 4.346 -19.145 1.00 55.16 110 ASN A C 1
ATOM 839 O O . ASN A 1 110 ? 20.747 3.233 -19.045 1.00 55.16 110 ASN A O 1
ATOM 843 N N . GLY A 1 111 ? 22.109 4.633 -20.120 1.00 60.88 111 GLY A N 1
ATOM 844 C CA . GLY A 1 111 ? 22.498 3.692 -21.175 1.00 60.88 111 GLY A CA 1
ATOM 845 C C . GLY A 1 111 ? 22.443 4.329 -22.556 1.00 60.88 111 GLY A C 1
ATOM 846 O O . GLY A 1 111 ? 23.293 4.041 -23.394 1.00 60.88 111 GLY A O 1
ATOM 847 N N . GLY A 1 112 ? 21.527 5.277 -22.762 1.00 63.47 112 GLY A N 1
ATOM 848 C CA . GLY A 1 112 ? 21.343 5.983 -24.027 1.00 63.47 112 GLY A CA 1
ATOM 849 C C . GLY A 1 112 ? 20.561 5.176 -25.065 1.00 63.47 112 GLY A C 1
ATOM 850 O O . GLY A 1 112 ? 20.269 3.993 -24.893 1.00 63.47 112 GLY A O 1
ATOM 851 N N . CYS A 1 113 ? 20.222 5.830 -26.174 1.00 66.94 113 CYS A N 1
ATOM 852 C CA . CYS A 1 113 ? 19.563 5.186 -27.305 1.00 66.94 113 CYS A CA 1
ATOM 853 C C . CYS A 1 113 ? 20.597 4.556 -28.249 1.00 66.94 113 CYS A C 1
ATOM 855 O O . CYS A 1 113 ? 21.633 5.144 -28.565 1.00 66.94 113 CYS A O 1
ATOM 857 N N . TRP A 1 114 ? 20.308 3.347 -28.706 1.00 65.75 114 TRP A N 1
ATOM 858 C CA . TRP A 1 114 ? 20.857 2.762 -29.919 1.00 65.75 114 TRP A CA 1
ATOM 859 C C . TRP A 1 114 ? 19.914 3.073 -31.084 1.00 65.75 114 TRP A C 1
ATOM 861 O O . TRP A 1 114 ? 18.702 3.167 -30.891 1.00 65.75 114 TRP A O 1
ATOM 871 N N . GLY A 1 115 ? 20.459 3.242 -32.284 1.00 60.22 115 GLY A N 1
ATOM 872 C CA . GLY A 1 115 ? 19.677 3.439 -33.496 1.00 60.22 115 GLY A CA 1
ATOM 873 C C . GLY A 1 115 ? 20.378 2.850 -34.712 1.00 60.22 115 GLY A C 1
ATOM 874 O O . GLY A 1 115 ? 21.608 2.852 -34.770 1.00 60.22 115 GLY A O 1
ATOM 875 N N . ASP A 1 116 ? 19.592 2.343 -35.655 1.00 55.72 116 ASP A N 1
ATOM 876 C CA . ASP A 1 116 ? 20.042 1.892 -36.969 1.00 55.72 116 ASP A CA 1
ATOM 877 C C . ASP A 1 116 ? 19.456 2.787 -38.066 1.00 55.72 116 ASP A C 1
ATOM 879 O O . ASP A 1 116 ? 18.241 2.835 -38.284 1.00 55.72 116 ASP A O 1
ATOM 883 N N . ASP A 1 117 ? 20.345 3.457 -38.798 1.00 66.62 117 ASP A N 1
ATOM 884 C CA . ASP A 1 117 ? 19.996 4.397 -39.865 1.00 66.62 117 ASP A CA 1
ATOM 885 C C . ASP A 1 117 ? 19.368 3.704 -41.084 1.00 66.62 117 ASP A C 1
ATOM 887 O O . ASP A 1 117 ? 18.646 4.334 -41.857 1.00 66.62 117 ASP A O 1
ATOM 891 N N . LYS A 1 118 ? 19.625 2.403 -41.283 1.00 62.06 118 LYS A N 1
ATOM 892 C CA . LYS A 1 118 ? 19.116 1.662 -42.450 1.00 62.06 118 LYS A CA 1
ATOM 893 C C . LYS A 1 118 ? 17.647 1.286 -42.308 1.00 62.06 118 LYS A C 1
ATOM 895 O O . LYS A 1 118 ? 16.925 1.267 -43.303 1.00 62.06 118 LYS A O 1
ATOM 900 N N . SER A 1 119 ? 17.218 0.970 -41.091 1.00 55.88 119 SER A N 1
ATOM 901 C CA . SER A 1 119 ? 15.838 0.592 -40.782 1.00 55.88 119 SER A CA 1
ATOM 902 C C . SER A 1 119 ? 15.033 1.712 -40.112 1.00 55.88 119 SER A C 1
ATOM 904 O O . SER A 1 119 ? 13.824 1.557 -39.944 1.00 55.88 119 SER A O 1
ATOM 906 N N . ASN A 1 120 ? 15.671 2.846 -39.783 1.00 51.97 120 ASN A N 1
ATOM 907 C CA . ASN A 1 120 ? 15.088 3.957 -39.020 1.00 51.97 120 ASN A CA 1
ATOM 908 C C . ASN A 1 120 ? 14.492 3.484 -37.678 1.00 51.97 120 ASN A C 1
ATOM 910 O O . ASN A 1 120 ? 13.402 3.894 -37.274 1.00 51.97 120 ASN A O 1
ATOM 914 N N . VAL A 1 121 ? 15.196 2.562 -37.016 1.00 51.25 121 VAL A N 1
ATOM 915 C CA . VAL A 1 121 ? 14.791 1.959 -35.741 1.00 51.25 121 VAL A CA 1
ATOM 916 C C . VAL A 1 121 ? 15.683 2.489 -34.634 1.00 51.25 121 VAL A C 1
ATOM 918 O O . VAL A 1 121 ? 16.898 2.539 -34.787 1.00 51.25 121 VAL A O 1
ATOM 921 N N . THR A 1 122 ? 15.088 2.831 -33.494 1.00 53.81 122 THR A N 1
ATOM 922 C CA . THR A 1 122 ? 15.801 3.114 -32.245 1.00 53.81 122 THR A CA 1
ATOM 923 C C . THR A 1 122 ? 15.403 2.105 -31.165 1.00 53.81 122 THR A C 1
ATOM 925 O O . THR A 1 122 ? 14.326 1.513 -31.240 1.00 53.81 122 THR A O 1
ATOM 928 N N . ALA A 1 123 ? 16.279 1.871 -30.185 1.00 56.09 123 ALA A N 1
ATOM 929 C CA . ALA A 1 123 ? 16.064 1.025 -29.005 1.00 56.09 123 ALA A CA 1
ATOM 930 C C . ALA A 1 123 ? 16.883 1.557 -27.817 1.00 56.09 123 ALA A C 1
ATOM 932 O O . ALA A 1 123 ? 17.953 2.126 -28.019 1.00 56.09 123 ALA A O 1
ATOM 933 N N . CYS A 1 124 ? 16.434 1.372 -26.572 1.00 60.25 124 CYS A N 1
ATOM 934 C CA . CYS A 1 124 ? 17.291 1.682 -25.420 1.00 60.25 124 CYS A CA 1
ATOM 935 C C . CYS A 1 124 ? 18.461 0.694 -25.377 1.00 60.25 124 CYS A C 1
ATOM 937 O O . CYS A 1 124 ? 18.275 -0.500 -25.616 1.00 60.25 124 CYS A O 1
ATOM 939 N N . LYS A 1 125 ? 19.667 1.161 -25.043 1.00 58.03 125 LYS A N 1
ATOM 940 C CA . LYS A 1 125 ? 20.795 0.260 -24.786 1.00 58.03 125 LYS A CA 1
ATOM 941 C C . LYS A 1 125 ? 20.559 -0.467 -23.466 1.00 58.03 125 LYS A C 1
ATOM 943 O O . LYS A 1 125 ? 20.824 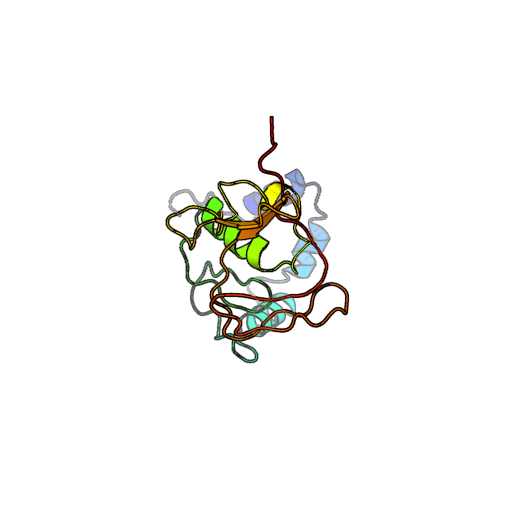0.078 -22.400 1.00 58.03 125 LYS A O 1
ATOM 948 N N . ILE A 1 126 ? 20.065 -1.699 -23.536 1.00 52.06 126 ILE A N 1
ATOM 949 C CA . ILE A 1 126 ? 19.926 -2.562 -22.361 1.00 52.06 126 ILE A CA 1
ATOM 950 C C . ILE A 1 126 ? 21.182 -3.435 -22.267 1.00 52.06 126 ILE A C 1
ATOM 952 O O . ILE A 1 126 ? 21.478 -4.189 -23.189 1.00 52.06 126 ILE A O 1
ATOM 956 N N . TYR A 1 127 ? 21.924 -3.355 -21.158 1.00 45.56 127 TYR A N 1
ATOM 957 C CA . TYR A 1 127 ? 23.079 -4.226 -20.887 1.00 45.56 127 TYR A CA 1
ATOM 958 C C . TYR A 1 127 ? 22.619 -5.637 -20.472 1.00 45.56 127 TYR A C 1
ATOM 960 O O . TYR A 1 127 ? 22.861 -6.080 -19.348 1.00 45.56 127 TYR A O 1
ATOM 968 N N . LEU A 1 128 ? 21.913 -6.352 -21.347 1.00 46.78 128 LEU A N 1
ATOM 969 C CA . LEU A 1 128 ? 21.555 -7.749 -21.111 1.00 46.78 128 LEU A CA 1
ATOM 970 C C . LEU A 1 128 ? 22.654 -8.644 -21.674 1.00 46.78 128 LEU A C 1
ATOM 972 O O . LEU A 1 128 ? 22.892 -8.649 -22.867 1.00 46.78 128 LEU A O 1
ATOM 976 N N . LYS A 1 129 ? 23.278 -9.495 -20.850 1.00 45.44 129 LYS A N 1
ATOM 977 C CA . LYS A 1 129 ? 24.301 -10.464 -21.313 1.00 45.44 129 LYS A CA 1
ATOM 978 C C . LYS A 1 129 ? 23.789 -11.476 -22.361 1.00 45.44 129 LYS A C 1
ATOM 980 O O . LYS A 1 129 ? 24.543 -12.351 -22.775 1.00 45.44 129 LYS A O 1
ATOM 985 N N . GLN A 1 130 ? 22.504 -11.417 -22.710 1.00 48.91 130 GLN A N 1
ATOM 986 C CA . GLN A 1 130 ? 21.821 -12.308 -23.631 1.00 48.91 130 GLN A CA 1
ATOM 987 C C . GLN A 1 130 ? 20.661 -11.564 -24.303 1.00 48.91 130 GLN A C 1
ATOM 989 O O . GLN A 1 130 ? 19.922 -10.837 -23.638 1.00 48.91 130 GLN A O 1
ATOM 994 N N . CYS A 1 131 ? 20.498 -11.751 -25.611 1.00 56.56 131 CYS A N 1
ATOM 995 C CA . CYS A 1 131 ? 19.418 -11.124 -26.363 1.00 56.56 131 CYS A CA 1
ATOM 996 C C . CYS A 1 131 ? 18.037 -11.616 -25.883 1.00 56.56 131 CYS A C 1
ATOM 998 O O . CYS A 1 131 ? 17.865 -12.821 -25.665 1.00 56.56 131 CYS A O 1
ATOM 1000 N N . PRO A 1 132 ? 17.058 -10.712 -25.701 1.00 54.78 132 PRO A N 1
ATOM 1001 C CA . PRO A 1 132 ? 15.733 -11.071 -25.210 1.00 54.78 132 PRO A CA 1
ATOM 1002 C C . PRO A 1 132 ? 14.940 -11.885 -26.243 1.00 54.78 132 PRO A C 1
ATOM 1004 O O . PRO A 1 132 ? 15.248 -11.886 -27.435 1.00 54.78 132 PRO A O 1
ATOM 1007 N N . VAL A 1 133 ? 13.894 -12.568 -25.776 1.00 56.50 133 VAL A N 1
ATOM 1008 C CA . VAL A 1 133 ? 12.862 -13.168 -26.631 1.00 56.50 133 VAL A CA 1
ATOM 1009 C C . VAL A 1 133 ? 11.630 -12.274 -26.545 1.00 56.50 133 VAL A C 1
ATOM 1011 O O . VAL A 1 133 ? 11.026 -12.185 -25.479 1.00 56.50 133 VAL A O 1
ATOM 1014 N N . MET A 1 134 ? 11.267 -11.619 -27.646 1.00 50.31 134 MET A N 1
ATOM 1015 C CA . MET A 1 134 ? 10.093 -10.739 -27.734 1.00 50.31 134 MET A CA 1
ATOM 1016 C C . MET A 1 134 ? 9.111 -11.331 -28.744 1.00 50.31 134 MET A C 1
ATOM 1018 O O . MET A 1 134 ? 9.528 -11.771 -29.812 1.00 50.31 134 MET A O 1
ATOM 1022 N N . ASP A 1 135 ? 7.825 -11.412 -28.390 1.00 50.88 135 ASP A N 1
ATOM 1023 C CA . ASP A 1 135 ? 6.754 -11.967 -29.240 1.00 50.88 135 ASP A CA 1
ATOM 1024 C C . ASP A 1 135 ? 7.067 -13.346 -29.865 1.00 50.88 135 ASP A C 1
ATOM 1026 O O . ASP A 1 135 ? 6.664 -13.667 -30.982 1.00 50.88 135 ASP A O 1
ATOM 1030 N N . GLY A 1 136 ? 7.798 -14.194 -29.132 1.00 53.78 136 GLY A N 1
ATOM 1031 C CA . GLY A 1 136 ? 8.179 -15.540 -29.579 1.00 53.78 136 GLY A CA 1
ATOM 1032 C C . GLY A 1 136 ? 9.356 -15.587 -30.561 1.00 53.78 136 GLY A C 1
ATOM 1033 O O . GLY A 1 136 ? 9.735 -16.675 -30.994 1.00 53.78 136 GLY A O 1
ATOM 1034 N N . ILE A 1 137 ? 9.965 -14.443 -30.882 1.00 52.72 137 ILE A N 1
ATOM 1035 C CA . ILE A 1 137 ? 11.154 -14.343 -31.730 1.00 52.72 137 ILE A CA 1
ATOM 1036 C C . ILE A 1 137 ? 12.393 -14.264 -30.838 1.00 52.72 137 ILE A C 1
ATOM 1038 O O . ILE A 1 137 ? 12.519 -13.382 -29.988 1.00 52.72 137 ILE A O 1
ATOM 1042 N N . GLN A 1 138 ? 13.320 -15.204 -31.029 1.00 61.72 138 GLN A N 1
ATOM 1043 C CA . GLN A 1 138 ? 14.612 -15.211 -30.348 1.00 61.72 138 GLN A CA 1
ATOM 1044 C C . GLN A 1 138 ? 15.626 -14.397 -31.154 1.00 61.72 138 GLN A C 1
ATOM 1046 O O . GLN A 1 138 ? 15.999 -14.782 -32.263 1.00 61.72 138 GLN A O 1
ATOM 1051 N N . TYR A 1 139 ? 16.082 -13.289 -30.579 1.00 61.97 139 TYR A N 1
ATOM 1052 C CA . TYR A 1 139 ? 17.083 -12.419 -31.191 1.00 61.97 139 TYR A CA 1
ATOM 1053 C C . TYR A 1 139 ? 18.468 -13.048 -31.013 1.00 61.97 139 TYR A C 1
ATOM 1055 O O . TYR A 1 139 ? 18.771 -13.611 -29.957 1.00 61.97 139 TYR A O 1
ATOM 1063 N N . GLN A 1 140 ? 19.307 -12.983 -32.046 1.00 58.78 140 GLN A N 1
ATOM 1064 C CA . GLN A 1 140 ? 20.659 -13.542 -32.017 1.00 58.78 140 GLN A CA 1
ATOM 1065 C C . GLN A 1 140 ? 21.696 -12.429 -31.950 1.00 58.78 140 GLN A C 1
ATOM 1067 O O . GLN A 1 140 ? 21.639 -11.468 -32.706 1.00 58.78 140 GLN A O 1
ATOM 1072 N N . GLY A 1 141 ? 22.665 -12.555 -31.054 1.00 66.94 141 GLY A N 1
ATOM 1073 C CA . GLY A 1 141 ? 23.740 -11.582 -30.927 1.00 66.94 141 GLY A CA 1
ATOM 1074 C C . GLY A 1 141 ? 24.538 -11.776 -29.653 1.00 66.94 141 GLY A C 1
ATOM 1075 O O . GLY A 1 141 ? 24.334 -12.745 -28.917 1.00 66.94 141 GLY A O 1
ATOM 1076 N N . ASP A 1 142 ? 25.465 -10.859 -29.404 1.00 57.03 142 ASP A N 1
ATOM 1077 C CA . ASP A 1 142 ? 26.317 -10.906 -28.218 1.00 57.03 142 ASP A CA 1
ATOM 1078 C C . ASP A 1 142 ? 25.606 -10.379 -26.960 1.00 57.03 142 ASP A C 1
ATOM 1080 O O . ASP A 1 142 ? 26.105 -10.576 -25.855 1.00 57.03 142 ASP A O 1
ATOM 1084 N N . GLY A 1 143 ? 24.452 -9.715 -27.109 1.00 53.81 143 GLY A N 1
ATOM 1085 C CA . GLY A 1 143 ? 23.730 -9.061 -26.012 1.00 53.81 143 GLY A CA 1
ATOM 1086 C C . GLY A 1 143 ? 24.402 -7.776 -25.505 1.00 53.81 143 GLY A C 1
ATOM 1087 O O . GLY A 1 143 ? 23.799 -7.006 -24.765 1.00 53.81 143 GLY A O 1
ATOM 1088 N N . PHE A 1 144 ? 25.635 -7.490 -25.927 1.00 46.59 144 PHE A N 1
ATOM 1089 C CA . PHE A 1 144 ? 26.423 -6.354 -25.450 1.00 46.59 144 PHE A CA 1
ATOM 1090 C C . PHE A 1 144 ? 26.481 -5.210 -26.462 1.00 46.59 144 PHE A C 1
ATOM 1092 O O . PHE A 1 144 ? 26.344 -4.050 -26.077 1.00 46.59 144 PHE A O 1
ATOM 1099 N N . THR A 1 145 ? 26.703 -5.520 -27.740 1.00 52.41 145 THR A N 1
ATOM 1100 C CA . THR A 1 145 ? 26.807 -4.536 -28.824 1.00 52.41 145 THR A CA 1
ATOM 1101 C C . THR A 1 145 ? 25.782 -4.725 -29.933 1.00 52.41 145 THR A C 1
ATOM 1103 O O . THR A 1 145 ? 25.469 -3.745 -30.609 1.00 52.41 145 THR A O 1
ATOM 1106 N N . TYR A 1 146 ? 25.215 -5.923 -30.103 1.00 57.06 146 TYR A N 1
ATOM 1107 C CA . TYR A 1 146 ? 24.149 -6.160 -31.073 1.00 57.06 146 TYR A CA 1
ATOM 1108 C C . TYR A 1 146 ? 23.239 -7.335 -30.689 1.00 57.06 146 TYR A C 1
ATOM 1110 O O . TYR A 1 146 ? 23.661 -8.325 -30.090 1.00 57.06 146 TYR A O 1
ATOM 1118 N N . CYS A 1 147 ? 21.979 -7.222 -31.104 1.00 57.12 147 CYS A N 1
ATOM 1119 C CA . CYS A 1 147 ? 21.002 -8.303 -31.159 1.00 57.12 147 CYS A CA 1
ATOM 1120 C C . CYS A 1 147 ? 20.253 -8.175 -32.490 1.00 57.12 147 CYS A C 1
ATOM 1122 O O . CYS A 1 147 ? 19.480 -7.240 -32.680 1.00 57.12 147 CYS A O 1
ATOM 1124 N N . GLU A 1 148 ? 20.499 -9.086 -33.426 1.00 53.72 148 GLU A N 1
ATOM 1125 C CA . GLU A 1 148 ? 19.816 -9.155 -34.714 1.00 53.72 148 GLU A CA 1
ATOM 1126 C C . GLU A 1 148 ? 18.564 -10.037 -34.606 1.00 53.72 148 GLU A C 1
ATOM 1128 O O . GLU A 1 148 ? 18.611 -11.231 -34.304 1.00 53.72 148 GLU A O 1
ATOM 1133 N N . GLY A 1 149 ? 17.417 -9.416 -34.859 1.00 48.12 149 GLY A N 1
ATOM 1134 C CA . GLY A 1 149 ? 16.109 -10.041 -35.018 1.00 48.12 149 GLY A CA 1
ATOM 1135 C C . GLY A 1 149 ? 15.156 -8.987 -35.572 1.00 48.12 149 GLY A C 1
ATOM 1136 O O . GLY A 1 149 ? 15.247 -7.807 -35.232 1.00 48.12 149 GLY A O 1
ATOM 1137 N N . THR A 1 150 ? 14.327 -9.359 -36.539 1.00 35.12 150 THR A N 1
ATOM 1138 C CA . THR A 1 150 ? 13.595 -8.389 -37.358 1.00 35.12 150 THR A CA 1
ATOM 1139 C C . THR A 1 150 ? 12.407 -7.805 -36.571 1.00 35.12 150 THR A C 1
ATOM 1141 O O . THR A 1 150 ? 11.396 -8.475 -36.402 1.00 35.12 150 THR A O 1
ATOM 1144 N N . PHE A 1 151 ? 12.589 -6.540 -36.148 1.00 33.38 151 PHE A N 1
ATOM 1145 C CA . PHE A 1 151 ? 11.703 -5.552 -35.485 1.00 33.38 151 PHE A CA 1
ATOM 1146 C C . PHE A 1 151 ? 11.227 -5.827 -34.049 1.00 33.38 151 PHE A C 1
ATOM 1148 O O . PHE A 1 151 ? 10.874 -6.950 -33.746 1.00 33.38 151 PHE A O 1
ATOM 1155 N N . PHE A 1 152 ? 11.253 -4.813 -33.157 1.00 39.94 152 PHE A N 1
ATOM 1156 C CA . PHE A 1 152 ? 10.073 -4.052 -32.675 1.00 39.94 152 PHE A CA 1
ATOM 1157 C C . PHE A 1 152 ? 10.438 -2.907 -31.686 1.00 39.94 152 PHE A C 1
ATOM 1159 O O . PHE A 1 152 ? 11.130 -3.108 -30.696 1.00 39.94 152 PHE A O 1
ATOM 1166 N N . PHE A 1 153 ? 9.927 -1.709 -32.011 1.00 30.31 153 PHE A N 1
ATOM 1167 C CA . PHE A 1 153 ? 9.652 -0.489 -31.221 1.00 30.31 153 PHE A CA 1
ATOM 1168 C C . PHE A 1 153 ? 10.574 -0.030 -30.067 1.00 30.31 153 PHE A C 1
ATOM 1170 O O . PHE A 1 153 ? 10.472 -0.507 -28.941 1.00 30.31 153 PHE A O 1
ATOM 1177 N N . CYS A 1 154 ? 11.221 1.129 -30.261 1.00 36.88 154 CYS A N 1
ATOM 1178 C CA . CYS A 1 154 ? 11.305 2.163 -29.222 1.00 36.88 154 CYS A CA 1
ATOM 1179 C C . CYS A 1 154 ? 10.119 3.120 -29.361 1.00 36.88 154 CYS A C 1
ATOM 1181 O O . CYS A 1 154 ? 10.210 4.188 -29.960 1.00 36.88 154 CYS A O 1
ATOM 1183 N N . GLN A 1 155 ? 8.980 2.738 -28.796 1.00 37.47 155 GLN A N 1
ATOM 1184 C CA . GLN A 1 155 ? 7.979 3.720 -28.400 1.00 37.47 155 GLN A CA 1
ATOM 1185 C C . GLN A 1 155 ? 7.174 3.165 -27.225 1.00 37.47 155 GLN A C 1
ATOM 1187 O O . GLN A 1 155 ? 6.134 2.542 -27.404 1.00 37.47 155 GLN A O 1
ATOM 1192 N N . LYS A 1 156 ? 7.592 3.461 -25.994 1.00 35.72 156 LYS A N 1
ATOM 1193 C CA . LYS A 1 156 ? 6.583 3.846 -25.002 1.00 35.72 156 LYS A CA 1
ATOM 1194 C C . LYS A 1 156 ? 6.609 5.370 -24.962 1.00 35.72 156 LYS A C 1
ATOM 1196 O O . LYS A 1 156 ? 7.478 5.970 -24.345 1.00 35.72 156 LYS A O 1
ATOM 1201 N N . ARG A 1 157 ? 5.724 5.956 -25.779 1.00 33.88 157 ARG A N 1
ATOM 1202 C CA . ARG A 1 157 ? 5.454 7.391 -25.961 1.00 33.88 157 ARG A CA 1
ATOM 1203 C C . ARG A 1 157 ? 5.839 8.245 -24.746 1.00 33.88 157 ARG A C 1
ATOM 1205 O O . ARG A 1 157 ? 5.128 8.241 -23.748 1.00 33.88 157 ARG A O 1
ATOM 1212 N N . LEU A 1 158 ? 6.849 9.090 -24.919 1.00 32.00 158 LEU A N 1
ATOM 1213 C CA . LEU A 1 158 ? 6.836 10.450 -24.378 1.00 32.00 158 LEU A CA 1
ATOM 1214 C C . LEU A 1 158 ? 6.301 11.377 -25.478 1.00 32.00 158 LEU A C 1
ATOM 1216 O O . LEU A 1 158 ? 6.996 12.248 -25.969 1.00 32.00 158 LEU A O 1
ATOM 1220 N N . ASP A 1 159 ? 5.055 11.131 -25.877 1.00 29.83 159 ASP A N 1
ATOM 1221 C CA . ASP A 1 159 ? 4.186 12.148 -26.468 1.00 29.83 159 ASP A CA 1
ATOM 1222 C C . ASP A 1 159 ? 2.954 12.208 -25.561 1.00 29.83 159 ASP A C 1
ATOM 1224 O O . ASP A 1 159 ? 1.867 11.729 -25.894 1.00 29.83 159 ASP A O 1
ATOM 1228 N N . VAL A 1 160 ? 3.159 12.697 -24.338 1.00 26.31 160 VAL A N 1
ATOM 1229 C CA . VAL A 1 160 ? 2.078 13.345 -23.600 1.00 26.31 160 VAL A CA 1
ATOM 1230 C C . VAL A 1 160 ? 2.218 14.818 -23.957 1.00 26.31 160 VAL A C 1
ATOM 1232 O O . VAL A 1 160 ? 3.268 15.406 -23.701 1.00 26.31 160 VAL A O 1
ATOM 1235 N N . ALA A 1 161 ? 1.205 15.334 -24.650 1.00 28.47 161 ALA A N 1
ATOM 1236 C CA . ALA A 1 161 ? 1.058 16.742 -25.005 1.00 28.47 161 ALA A CA 1
ATOM 1237 C C . ALA A 1 161 ? 1.189 17.677 -23.793 1.00 28.47 161 ALA A C 1
ATOM 1239 O O . ALA A 1 161 ? 0.829 17.245 -22.671 1.00 28.47 161 ALA A O 1
#

Foldseek 3Di:
DVPVCPDPVNVLVVCVVVVHDSVVVCVQCDDPPDPDDRPVVVVVLVVQPQDDPGHGNPDPPWDAAPSHTDDDDPDPQVVVLVNQVNDDPPRGPPVCLDCSRDPPCCPPVNQHWDADPVVRAIDRLDQDCAADQDPNWGWDDRSHPDTDDPDDDPDPDPPPD

pLDDT: mean 75.61, std 19.64, range [26.31, 96.75]

Organism: Punica granatum (NCBI:txid22663)

InterPro domains:
  IPR056858 Vacuolar sorting receptor, thioredoxin-like domain [PF25011] (1-84)

Secondary structure (DSSP, 8-state):
-TT--S-HHHHHHHHHHTT--HHHHHHHH--TT--S--HHHHHHHHHHS--TTPPP--SSS--EETTEE--S---HHHHHHHHHTTSPTT---TTTTSTTTS--TTSGGGT-EEEETTTTEEEE----SS--EETTEE-EE-SSS-EE-S-----S-----

Radius of gyration: 25.48 Å; chains: 1; bounding box: 52×34×70 Å